Protein AF-A0A968IZN8-F1 (afdb_monomer)

pLDDT: mean 87.52, std 15.65, range [36.38, 97.25]

Nearest PDB structures (foldseek):
  6hdm-assembly1_A  TM=3.586E-01  e=2.149E+00  Lactococcus lactis subsp. lactis Il1403
  6ydj-assembly1_A  TM=3.444E-01  e=2.820E+00  Lactococcus lactis subsp. lactis Il1403
  6hdg-assembly1_A  TM=3.383E-01  e=7.103E+00  Lactococcus lactis subsp. lactis Il1403

Sequence (85 aa):
MAAQIQPGPVNLVQLAYQGALED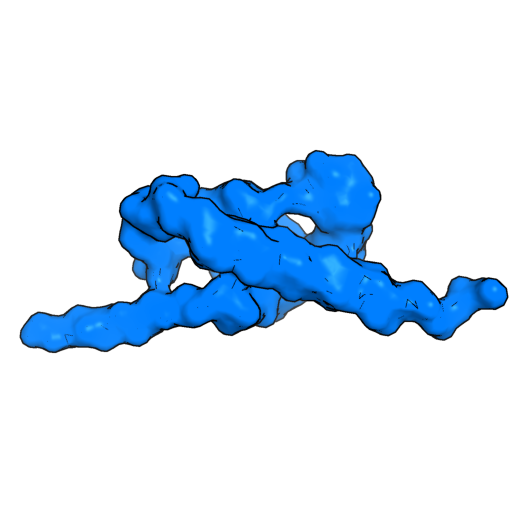QGIPKAATLLREVRFNQIRAEDVVMAGIQAGRLPASTLENQSYLQVVETELEELTNFDVDDD

Mean predicted aligned error: 5.38 Å

Secondary structure (DSSP, 8-state):
-----PPPHHHHHHHHHTTTTGGGT---HHHHHHHHHTTSS-HHHHHHHHHHTTSS-GGGGG-HHHHHHHHHHHHHHHHTT----

Foldseek 3Di:
DDPQPQDQLLRLLVCLQVVVLVVVVRHHNPVNLVCLVVVVDALLSSVVSCVVSVRDPPCCSVPPVRRVSNRVSSVVVSVVVPDDD

Structure (mmCIF, N/CA/C/O backbone):
data_AF-A0A968IZN8-F1
#
_entry.id   AF-A0A968IZN8-F1
#
loop_
_atom_site.group_PDB
_atom_site.id
_atom_site.type_symbol
_atom_site.label_atom_id
_atom_site.label_alt_id
_atom_site.label_comp_id
_atom_site.label_asym_id
_atom_site.label_entity_id
_atom_site.label_seq_id
_atom_site.pdbx_PDB_ins_code
_atom_site.Cartn_x
_atom_site.Cartn_y
_atom_site.Cartn_z
_atom_site.occupancy
_atom_site.B_iso_or_equiv
_atom_site.auth_seq_id
_atom_site.auth_comp_id
_atom_site.auth_asym_id
_atom_site.auth_atom_id
_atom_site.pdbx_PDB_model_num
ATOM 1 N N . MET A 1 1 ? -11.804 -8.795 23.407 1.00 36.38 1 MET A N 1
ATOM 2 C CA . MET A 1 1 ? -11.817 -7.978 22.177 1.00 36.38 1 MET A CA 1
ATOM 3 C C . MET A 1 1 ? -10.411 -8.040 21.607 1.00 36.38 1 MET A C 1
ATOM 5 O O . MET A 1 1 ? -9.503 -7.558 22.268 1.00 36.38 1 MET A O 1
ATOM 9 N N . ALA A 1 2 ? -10.191 -8.746 20.497 1.00 39.31 2 ALA A N 1
ATOM 10 C CA . ALA A 1 2 ? -8.868 -8.787 19.880 1.00 39.31 2 ALA A CA 1
ATOM 11 C C . ALA A 1 2 ? -8.653 -7.447 19.170 1.00 39.31 2 ALA A C 1
ATOM 13 O O . ALA A 1 2 ? -9.357 -7.153 18.208 1.00 39.31 2 ALA A O 1
ATOM 14 N N . ALA A 1 3 ? -7.737 -6.620 19.672 1.00 41.59 3 ALA A N 1
ATOM 15 C CA . ALA A 1 3 ? -7.216 -5.505 18.897 1.00 41.59 3 ALA A CA 1
ATOM 16 C C . ALA A 1 3 ? -6.457 -6.124 17.719 1.00 41.59 3 ALA A C 1
ATOM 18 O O . ALA A 1 3 ? -5.325 -6.580 17.871 1.00 41.59 3 ALA A O 1
ATOM 19 N N . GLN A 1 4 ? -7.129 -6.261 16.576 1.00 49.38 4 GLN A N 1
ATOM 20 C CA . GLN A 1 4 ? -6.467 -6.621 15.331 1.00 49.38 4 GLN A CA 1
ATOM 21 C C . GLN A 1 4 ? -5.449 -5.519 15.064 1.00 49.38 4 GLN A C 1
ATOM 23 O O . GLN A 1 4 ? -5.805 -4.346 14.958 1.00 49.38 4 GLN A O 1
ATOM 28 N N . ILE A 1 5 ? -4.173 -5.890 15.064 1.00 58.44 5 ILE A N 1
ATOM 29 C CA . ILE A 1 5 ? -3.079 -4.961 14.821 1.00 58.44 5 ILE A CA 1
ATOM 30 C C . ILE A 1 5 ? -3.166 -4.619 13.336 1.00 58.44 5 ILE A C 1
ATOM 32 O O . ILE A 1 5 ? -2.726 -5.397 12.490 1.00 58.44 5 ILE A O 1
ATOM 36 N N . GLN A 1 6 ? -3.836 -3.510 13.021 1.00 68.31 6 GLN A N 1
ATOM 37 C CA . GLN A 1 6 ? -3.956 -3.021 11.656 1.00 68.31 6 GLN A CA 1
ATOM 38 C C . GLN A 1 6 ? -2.539 -2.857 11.090 1.00 68.31 6 GLN A C 1
ATOM 40 O O . GLN A 1 6 ? -1.712 -2.207 11.740 1.00 68.31 6 GLN A O 1
ATOM 45 N N . PRO A 1 7 ? -2.220 -3.434 9.917 1.00 79.38 7 PRO A N 1
ATOM 46 C CA . PRO A 1 7 ? -0.932 -3.191 9.301 1.00 79.38 7 PRO A CA 1
ATOM 47 C C . PRO A 1 7 ? -0.781 -1.685 9.069 1.00 79.38 7 PRO A C 1
ATOM 49 O O . PRO A 1 7 ? -1.658 -1.027 8.501 1.00 79.38 7 PRO A O 1
ATOM 52 N N . GLY A 1 8 ? 0.337 -1.133 9.539 1.00 90.88 8 GLY A N 1
ATOM 53 C CA . GLY A 1 8 ? 0.745 0.212 9.152 1.00 90.88 8 GLY A CA 1
ATOM 54 C C . GLY A 1 8 ? 0.923 0.307 7.630 1.00 90.88 8 GLY A C 1
ATOM 55 O O . GLY A 1 8 ? 1.046 -0.729 6.973 1.00 90.88 8 GLY A O 1
ATOM 56 N N . PRO A 1 9 ? 0.956 1.524 7.071 1.00 93.00 9 PRO A N 1
ATOM 57 C CA . PRO A 1 9 ? 1.020 1.741 5.622 1.00 93.00 9 PRO A CA 1
ATOM 58 C C . PRO A 1 9 ? 2.220 1.031 4.972 1.00 93.00 9 PRO A C 1
ATOM 60 O O . PRO A 1 9 ? 2.039 0.271 4.026 1.00 93.00 9 PRO A O 1
ATOM 63 N N . VAL A 1 10 ? 3.410 1.134 5.573 1.00 93.75 10 VAL A N 1
ATOM 64 C CA . VAL A 1 10 ? 4.623 0.402 5.152 1.00 93.75 10 VAL A CA 1
ATOM 65 C C . VAL A 1 10 ? 4.398 -1.115 5.129 1.00 93.75 10 VAL A C 1
ATOM 67 O O . VAL A 1 10 ? 4.733 -1.808 4.172 1.00 93.75 10 VAL A O 1
ATOM 70 N N . ASN A 1 11 ? 3.785 -1.658 6.184 1.00 94.19 11 ASN A N 1
ATOM 71 C CA . ASN A 1 11 ? 3.549 -3.097 6.292 1.00 94.19 11 ASN A CA 1
ATOM 72 C C . ASN A 1 11 ? 2.516 -3.586 5.267 1.00 94.19 11 ASN A C 1
ATOM 74 O O . ASN A 1 11 ? 2.614 -4.710 4.786 1.00 94.19 11 ASN A O 1
ATOM 78 N N . LEU A 1 12 ? 1.529 -2.756 4.920 1.00 95.19 12 LEU A N 1
ATOM 79 C CA . LEU A 1 12 ? 0.577 -3.070 3.860 1.00 95.19 12 LEU A CA 1
ATOM 80 C C . LEU A 1 12 ? 1.279 -3.186 2.502 1.00 95.19 12 LEU A C 1
ATOM 82 O O . LEU A 1 12 ? 1.033 -4.154 1.786 1.00 95.19 12 LEU A O 1
ATOM 86 N N . VAL A 1 13 ? 2.172 -2.248 2.176 1.00 95.12 13 VAL A N 1
ATOM 87 C CA . VAL A 1 13 ? 2.965 -2.289 0.937 1.00 95.12 13 VAL A CA 1
ATOM 88 C C . VAL A 1 13 ? 3.835 -3.544 0.893 1.00 95.12 13 VAL A C 1
ATOM 90 O O . VAL A 1 13 ? 3.832 -4.262 -0.105 1.00 95.12 13 VAL A O 1
ATOM 93 N N . GLN A 1 14 ? 4.495 -3.888 2.000 1.00 94.19 14 GLN A N 1
ATOM 94 C CA . GLN A 1 14 ? 5.283 -5.121 2.098 1.00 94.19 14 GLN A CA 1
ATOM 95 C C . GLN A 1 14 ? 4.427 -6.383 1.913 1.00 94.19 14 GLN A C 1
ATOM 97 O O . GLN A 1 14 ? 4.837 -7.318 1.228 1.00 94.19 14 GLN A O 1
ATOM 102 N N . LEU A 1 15 ? 3.215 -6.412 2.473 1.00 94.06 15 LEU A N 1
ATOM 103 C CA . LEU A 1 15 ? 2.267 -7.511 2.276 1.00 94.06 15 LEU A CA 1
ATOM 104 C C . LEU A 1 15 ? 1.818 -7.625 0.813 1.00 94.06 15 LEU A C 1
ATOM 106 O O . LEU A 1 15 ? 1.770 -8.735 0.283 1.00 94.06 15 LEU A O 1
ATOM 110 N N . ALA A 1 16 ? 1.520 -6.502 0.158 1.00 94.75 16 ALA A N 1
ATOM 111 C CA . ALA A 1 16 ? 1.197 -6.462 -1.267 1.00 94.75 16 ALA A CA 1
ATOM 112 C C . ALA A 1 16 ? 2.359 -7.015 -2.104 1.00 94.75 16 ALA A C 1
ATOM 114 O O . ALA A 1 16 ? 2.175 -7.931 -2.903 1.00 94.75 16 ALA A O 1
ATOM 115 N N . TYR A 1 17 ? 3.577 -6.544 -1.830 1.00 94.38 17 TYR A N 1
ATOM 116 C CA . TYR A 1 17 ? 4.792 -6.987 -2.507 1.00 94.38 17 TYR A CA 1
ATOM 117 C C . TYR A 1 17 ? 5.064 -8.490 -2.329 1.00 94.38 17 TYR A C 1
ATOM 119 O O . TYR A 1 17 ? 5.478 -9.155 -3.280 1.00 94.38 17 TYR A O 1
ATOM 127 N N . GLN A 1 18 ? 4.772 -9.046 -1.147 1.00 94.56 18 GLN A N 1
ATOM 128 C CA . GLN A 1 18 ? 4.877 -10.482 -0.841 1.00 94.56 18 GLN A CA 1
ATOM 129 C C . GLN A 1 18 ? 3.768 -11.338 -1.477 1.00 94.56 18 GLN A C 1
ATOM 131 O O . GLN A 1 18 ? 3.857 -12.565 -1.450 1.00 94.56 18 GLN A O 1
ATOM 136 N N . GLY A 1 19 ? 2.735 -10.713 -2.046 1.00 95.06 19 GLY A N 1
ATOM 137 C CA . GLY A 1 19 ? 1.612 -11.390 -2.693 1.00 95.06 19 GLY A CA 1
ATOM 138 C C . GLY A 1 19 ? 0.427 -11.701 -1.786 1.00 95.06 19 GLY A C 1
ATOM 139 O O . GLY A 1 19 ? -0.479 -12.434 -2.166 1.00 95.06 19 GLY A O 1
ATOM 140 N N . ALA A 1 20 ? 0.365 -11.102 -0.596 1.00 94.06 20 ALA A N 1
ATOM 141 C CA . ALA A 1 20 ? -0.755 -11.296 0.325 1.00 94.06 20 ALA A CA 1
ATOM 142 C C . ALA A 1 20 ? -2.084 -10.680 -0.162 1.00 94.06 20 ALA A C 1
ATOM 144 O O . ALA A 1 20 ? -3.103 -10.857 0.509 1.00 94.06 20 ALA A O 1
ATOM 145 N N . LEU A 1 21 ? -2.056 -9.929 -1.269 1.00 95.62 21 LEU A N 1
ATOM 146 C CA . LEU A 1 21 ? -3.200 -9.255 -1.891 1.00 95.62 21 LEU A CA 1
ATOM 147 C C . LEU A 1 21 ? -3.474 -9.748 -3.330 1.00 95.62 21 LEU A C 1
ATOM 149 O O . LEU A 1 21 ? -4.317 -9.166 -4.014 1.00 95.62 21 LEU A O 1
ATOM 153 N N . GLU A 1 22 ? -2.810 -10.823 -3.780 1.00 95.81 22 GLU A N 1
ATOM 154 C CA . GLU A 1 22 ? -2.986 -11.382 -5.135 1.00 95.81 22 GLU A CA 1
ATOM 155 C C . GLU A 1 22 ? -4.429 -11.822 -5.402 1.00 95.81 22 GLU A C 1
ATOM 157 O O . GLU A 1 22 ? -4.969 -11.529 -6.468 1.00 95.81 22 GLU A O 1
ATOM 162 N N . ASP A 1 23 ? -5.093 -12.433 -4.415 1.00 95.69 23 ASP A N 1
ATOM 163 C CA . ASP A 1 23 ? -6.508 -12.824 -4.509 1.00 95.69 23 ASP A CA 1
ATOM 164 C C . ASP A 1 23 ? -7.457 -11.625 -4.703 1.00 95.69 23 ASP A C 1
ATOM 166 O O . ASP A 1 23 ? -8.570 -11.783 -5.204 1.00 95.69 23 ASP A O 1
ATOM 170 N N . GLN A 1 24 ? -7.008 -10.412 -4.355 1.00 96.12 24 GLN A N 1
ATOM 171 C CA . GLN A 1 24 ? -7.763 -9.168 -4.530 1.00 96.12 24 GLN A CA 1
ATOM 172 C C . GLN A 1 24 ? -7.343 -8.383 -5.778 1.00 96.12 24 GLN A C 1
ATOM 174 O O . GLN A 1 24 ? -7.763 -7.242 -5.955 1.00 96.12 24 GLN A O 1
ATOM 179 N N . GLY A 1 25 ? -6.530 -8.989 -6.648 1.00 93.50 25 GLY A N 1
ATOM 180 C CA . GLY A 1 25 ? -6.114 -8.405 -7.920 1.00 93.50 25 GLY A CA 1
ATOM 181 C C . GLY A 1 25 ? -4.868 -7.525 -7.848 1.00 93.50 25 GLY A C 1
ATOM 182 O O . GLY A 1 25 ? -4.521 -6.926 -8.859 1.00 93.50 25 GLY A O 1
ATOM 183 N N . ILE A 1 26 ? -4.181 -7.460 -6.701 1.00 96.88 26 ILE A N 1
ATOM 184 C CA . ILE A 1 26 ? -2.893 -6.765 -6.591 1.00 96.88 26 ILE A CA 1
ATOM 185 C C . ILE A 1 26 ? -1.776 -7.773 -6.881 1.00 96.88 26 ILE A C 1
ATOM 187 O O . ILE A 1 26 ? -1.554 -8.678 -6.072 1.00 96.88 26 ILE A O 1
ATOM 191 N N . PRO A 1 27 ? -1.062 -7.660 -8.011 1.00 95.62 27 PRO A N 1
ATOM 192 C CA . PRO A 1 27 ? 0.050 -8.540 -8.310 1.00 95.62 27 PRO A CA 1
ATOM 193 C C . PRO A 1 27 ? 1.185 -8.333 -7.303 1.00 95.62 27 PRO A C 1
ATOM 195 O O . PRO A 1 27 ? 1.232 -7.349 -6.569 1.00 95.62 27 PRO A O 1
ATOM 198 N N . LYS A 1 28 ? 2.129 -9.272 -7.282 1.00 94.69 28 LYS A N 1
ATOM 199 C CA . LYS A 1 28 ? 3.285 -9.250 -6.380 1.00 94.69 28 LYS A CA 1
ATOM 200 C C . LYS A 1 28 ? 4.583 -8.847 -7.078 1.00 94.69 28 LYS A C 1
ATOM 202 O O . LYS A 1 28 ? 4.666 -8.847 -8.310 1.00 94.69 28 LYS A O 1
ATOM 207 N N . ALA A 1 29 ? 5.623 -8.610 -6.278 1.00 92.56 29 ALA A N 1
ATOM 208 C CA . ALA A 1 29 ? 7.007 -8.461 -6.727 1.00 92.56 29 ALA A CA 1
ATOM 209 C C . ALA A 1 29 ? 7.171 -7.486 -7.917 1.00 92.56 29 ALA A C 1
ATOM 211 O O . ALA A 1 29 ? 6.563 -6.419 -7.945 1.00 92.56 29 ALA A O 1
ATOM 212 N N . ALA A 1 30 ? 7.968 -7.854 -8.925 1.00 91.75 30 ALA A N 1
ATOM 213 C CA . ALA A 1 30 ? 8.272 -7.011 -10.083 1.00 91.75 30 ALA A CA 1
ATOM 214 C C . ALA A 1 30 ? 7.036 -6.570 -10.893 1.00 91.75 30 ALA A C 1
ATOM 216 O O . ALA A 1 30 ? 7.063 -5.514 -11.529 1.00 91.75 30 ALA A O 1
ATOM 217 N N . THR A 1 31 ? 5.952 -7.354 -10.889 1.00 93.69 31 THR A N 1
ATOM 218 C CA . THR A 1 31 ? 4.709 -6.969 -11.572 1.00 93.69 31 THR A CA 1
ATOM 219 C C . THR A 1 31 ? 4.021 -5.828 -10.830 1.00 93.69 31 THR A C 1
ATOM 221 O O . THR A 1 31 ? 3.646 -4.856 -11.474 1.00 93.69 31 THR A O 1
ATOM 224 N N . LEU A 1 32 ? 3.962 -5.879 -9.492 1.00 94.38 32 LEU A N 1
ATOM 225 C CA . LEU A 1 32 ? 3.474 -4.759 -8.677 1.00 94.38 32 LEU A CA 1
ATOM 226 C C . LEU A 1 32 ? 4.245 -3.476 -8.984 1.00 94.38 32 LEU A C 1
ATOM 228 O O . LEU A 1 32 ? 3.645 -2.454 -9.298 1.00 94.38 32 LEU A O 1
ATOM 232 N N . LEU A 1 33 ? 5.579 -3.550 -8.954 1.00 92.69 33 LEU A N 1
ATOM 233 C CA . LEU A 1 33 ? 6.441 -2.392 -9.201 1.00 92.69 33 LEU A CA 1
ATOM 234 C C . LEU A 1 33 ? 6.213 -1.802 -10.595 1.00 92.69 33 LEU A C 1
ATOM 236 O O . LEU A 1 33 ? 6.145 -0.590 -10.775 1.00 92.69 33 LEU A O 1
ATOM 240 N N . ARG A 1 34 ? 6.060 -2.663 -11.603 1.00 93.00 34 ARG A N 1
ATOM 241 C CA . ARG A 1 34 ? 5.740 -2.239 -12.966 1.00 93.00 34 ARG A CA 1
ATOM 242 C C . ARG A 1 34 ? 4.399 -1.507 -13.035 1.00 93.00 34 ARG A C 1
ATOM 244 O O . ARG A 1 34 ? 4.329 -0.456 -13.663 1.00 93.00 34 ARG A O 1
ATOM 251 N N . GLU A 1 35 ? 3.356 -2.055 -12.425 1.00 94.50 35 GLU A N 1
ATOM 252 C CA . GLU A 1 35 ? 2.012 -1.473 -12.475 1.00 94.50 35 GLU A CA 1
ATOM 253 C C . GLU A 1 35 ? 1.920 -0.156 -11.699 1.00 94.50 35 GLU A C 1
ATOM 255 O O . GLU A 1 35 ? 1.275 0.780 -12.174 1.00 94.50 35 GLU A O 1
ATOM 260 N N . VAL A 1 36 ? 2.643 -0.030 -10.582 1.00 93.69 36 VAL A N 1
ATOM 261 C CA . VAL A 1 36 ? 2.823 1.246 -9.870 1.00 93.69 36 VAL A CA 1
ATOM 262 C C . VAL A 1 36 ? 3.510 2.273 -10.774 1.00 93.69 36 VAL A C 1
ATOM 264 O O . VAL A 1 36 ? 2.979 3.362 -10.967 1.00 93.69 36 VAL A O 1
ATOM 267 N N . ARG A 1 37 ? 4.626 1.915 -11.430 1.00 91.12 37 ARG A N 1
ATOM 268 C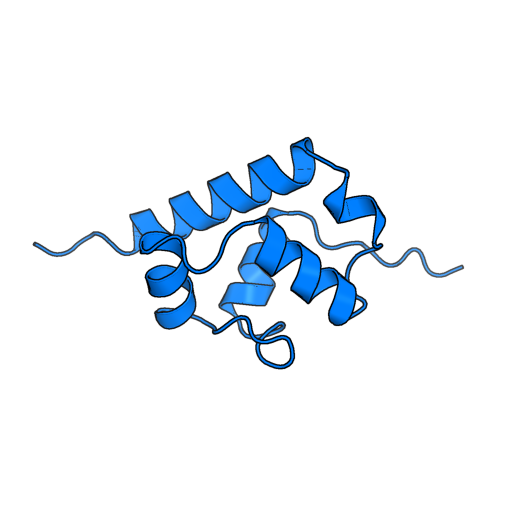 CA . ARG A 1 37 ? 5.341 2.818 -12.360 1.00 91.12 37 ARG A CA 1
ATOM 269 C C . ARG A 1 37 ? 4.474 3.315 -13.518 1.00 91.12 37 ARG A C 1
ATOM 271 O O . ARG A 1 37 ? 4.655 4.434 -13.988 1.00 91.12 37 ARG A O 1
ATOM 278 N N . PHE A 1 38 ? 3.539 2.494 -13.993 1.00 92.50 38 PHE A N 1
ATOM 279 C CA . PHE A 1 38 ? 2.602 2.876 -15.053 1.00 92.50 38 PHE A CA 1
ATOM 280 C C . PHE A 1 38 ? 1.310 3.527 -14.534 1.00 92.50 38 PHE A C 1
ATOM 282 O O . PHE A 1 38 ? 0.384 3.729 -15.322 1.00 92.50 38 PHE A O 1
ATOM 289 N N . ASN A 1 39 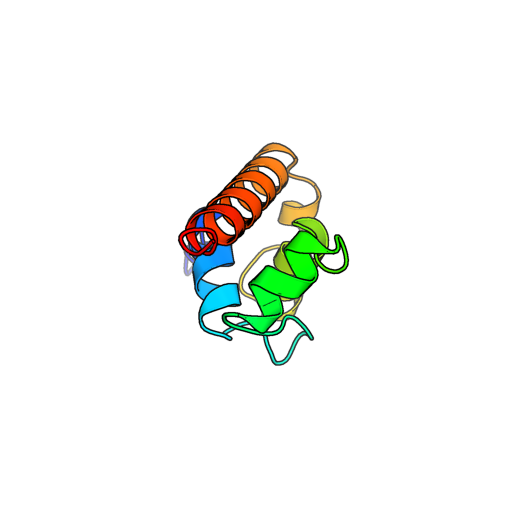? 1.229 3.872 -13.241 1.00 90.75 39 ASN A N 1
ATOM 290 C CA . ASN A 1 39 ? 0.032 4.411 -12.584 1.00 90.75 39 ASN A CA 1
ATOM 291 C C . ASN A 1 39 ? -1.220 3.524 -12.747 1.00 90.75 39 ASN A C 1
ATOM 293 O O . ASN A 1 39 ? -2.349 4.027 -12.705 1.00 90.75 39 ASN A O 1
ATOM 297 N N . GLN A 1 40 ? -1.018 2.220 -12.962 1.00 94.69 40 GLN A N 1
ATOM 298 C CA . GLN A 1 40 ? -2.072 1.207 -13.058 1.00 94.69 40 GLN A CA 1
ATOM 299 C C . GLN A 1 40 ? -2.519 0.728 -11.678 1.00 94.69 40 GLN A C 1
ATOM 301 O O . GLN A 1 40 ? -3.680 0.367 -11.520 1.00 94.69 40 GLN A O 1
ATOM 306 N N . ILE A 1 41 ? -1.616 0.771 -10.696 1.00 95.38 41 ILE A N 1
ATOM 307 C CA . ILE A 1 41 ? -1.909 0.540 -9.282 1.00 95.38 41 ILE A CA 1
ATOM 308 C C . ILE A 1 41 ? -1.487 1.763 -8.488 1.00 95.38 41 ILE A C 1
ATOM 310 O O . ILE A 1 41 ? -0.366 2.250 -8.633 1.00 95.38 41 ILE A O 1
ATOM 314 N N . ARG A 1 42 ? -2.386 2.234 -7.627 1.00 95.44 42 ARG A N 1
ATOM 315 C CA . ARG A 1 42 ? -2.161 3.358 -6.716 1.00 95.44 42 ARG A CA 1
ATOM 316 C C . ARG A 1 42 ? -2.352 2.928 -5.270 1.00 95.44 42 ARG A C 1
ATOM 318 O O . ARG A 1 42 ? -2.835 1.832 -4.978 1.00 95.44 42 ARG A O 1
ATOM 325 N N . ALA A 1 43 ? -2.021 3.827 -4.348 1.00 96.19 43 ALA A N 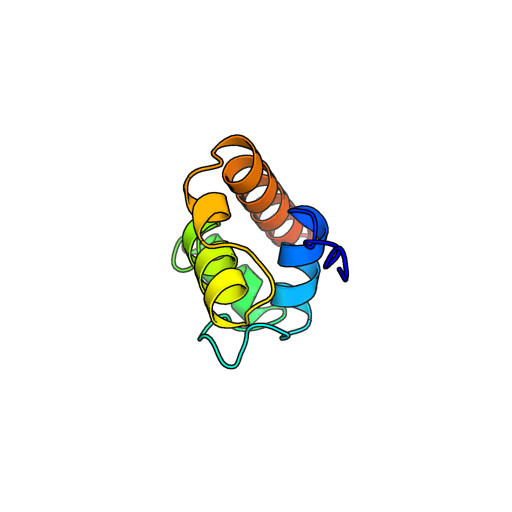1
ATOM 326 C CA . ALA A 1 43 ? -2.235 3.609 -2.922 1.00 96.19 43 ALA A CA 1
ATOM 327 C C . ALA A 1 43 ? -3.682 3.206 -2.592 1.00 96.19 43 ALA A C 1
ATOM 329 O O . ALA A 1 43 ? -3.905 2.310 -1.779 1.00 96.19 43 ALA A O 1
ATOM 330 N N . GLU A 1 44 ? -4.660 3.822 -3.260 1.00 96.44 44 GLU A N 1
ATOM 331 C CA . GLU A 1 44 ? -6.085 3.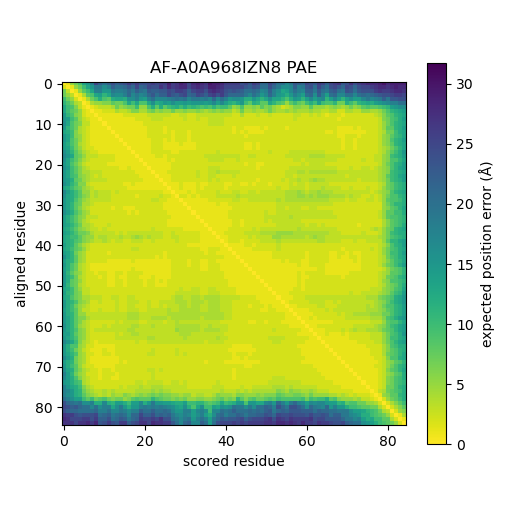516 -3.100 1.00 96.44 44 GLU A CA 1
ATOM 332 C C . GLU A 1 44 ? -6.408 2.057 -3.446 1.00 96.44 44 GLU A C 1
ATOM 334 O O . GLU A 1 44 ? -7.126 1.400 -2.691 1.00 96.44 44 GLU A O 1
ATOM 339 N N . ASP A 1 45 ? -5.833 1.519 -4.526 1.00 97.25 45 ASP A N 1
ATOM 340 C CA . ASP A 1 45 ? -6.046 0.133 -4.954 1.00 97.25 45 ASP A CA 1
ATOM 341 C C . ASP A 1 45 ? -5.474 -0.855 -3.931 1.00 97.25 45 ASP A C 1
ATOM 343 O O . ASP A 1 45 ? -6.137 -1.817 -3.537 1.00 97.25 45 ASP A O 1
ATOM 347 N N . VAL A 1 46 ? -4.268 -0.579 -3.426 1.00 96.38 46 VAL A N 1
ATOM 348 C CA . VAL A 1 46 ? 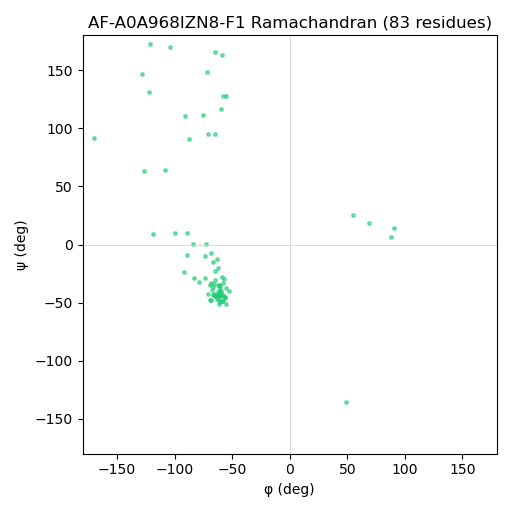-3.603 -1.408 -2.409 1.00 96.38 46 VAL A CA 1
ATOM 349 C C . VAL A 1 46 ? -4.365 -1.376 -1.079 1.00 96.38 46 VAL A C 1
ATOM 351 O O . VAL A 1 46 ? -4.564 -2.419 -0.446 1.00 96.38 46 VAL A O 1
ATOM 354 N N . VAL A 1 47 ? -4.846 -0.204 -0.652 1.00 96.81 47 VAL A N 1
ATOM 355 C CA . VAL A 1 47 ? -5.670 -0.062 0.561 1.00 96.81 47 VAL A CA 1
ATOM 356 C C . VAL A 1 47 ? -7.017 -0.751 0.392 1.00 96.81 47 VAL A C 1
ATOM 358 O O . VAL A 1 47 ? -7.443 -1.484 1.288 1.00 96.81 47 VAL A O 1
ATOM 361 N N . MET A 1 48 ? -7.665 -0.591 -0.760 1.00 97.00 48 MET A N 1
ATOM 362 C CA . MET A 1 48 ? -8.920 -1.266 -1.071 1.00 97.00 48 MET A CA 1
ATOM 363 C C . MET A 1 48 ? -8.752 -2.791 -1.055 1.00 97.00 48 MET A C 1
ATOM 365 O O . MET A 1 48 ? -9.565 -3.485 -0.444 1.00 97.00 48 MET A O 1
ATOM 369 N N . ALA A 1 49 ? -7.677 -3.319 -1.637 1.00 96.50 49 ALA A N 1
ATOM 370 C CA . ALA A 1 49 ? -7.349 -4.739 -1.568 1.00 96.50 49 ALA A CA 1
ATOM 371 C C . ALA A 1 49 ? -7.089 -5.205 -0.126 1.00 96.50 49 ALA A C 1
ATOM 373 O O . ALA A 1 49 ? -7.581 -6.257 0.283 1.00 96.50 49 ALA A O 1
ATOM 374 N N . GLY A 1 50 ? -6.396 -4.404 0.690 1.00 94.44 50 GLY A N 1
ATOM 375 C CA . GLY A 1 50 ? -6.205 -4.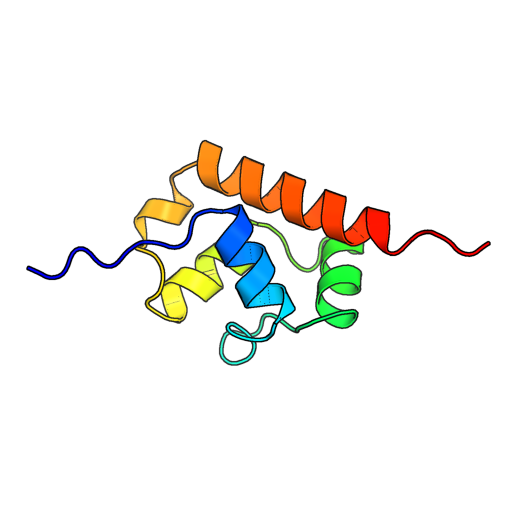673 2.119 1.00 94.44 50 GLY A CA 1
ATOM 376 C C . GLY A 1 50 ? -7.515 -4.715 2.916 1.00 94.44 50 GLY A C 1
ATOM 377 O O . GLY A 1 50 ? -7.659 -5.538 3.826 1.00 94.44 50 GLY A O 1
ATOM 378 N N . ILE A 1 51 ? -8.490 -3.876 2.557 1.00 95.06 51 ILE A N 1
ATOM 379 C CA . ILE A 1 51 ? -9.842 -3.890 3.136 1.00 95.06 51 ILE A CA 1
ATOM 380 C C . ILE A 1 51 ? -10.594 -5.151 2.711 1.00 95.06 51 ILE A C 1
ATOM 382 O O . ILE A 1 51 ? -11.155 -5.843 3.559 1.00 95.06 51 ILE A O 1
ATOM 386 N N . GLN A 1 52 ? -10.574 -5.487 1.419 1.00 94.75 52 GLN A N 1
ATOM 387 C CA . GLN A 1 52 ? -11.230 -6.691 0.899 1.00 94.75 52 GLN A CA 1
ATOM 388 C C . GLN A 1 52 ? -10.641 -7.977 1.495 1.00 94.75 52 GLN A C 1
ATOM 390 O O . GLN A 1 52 ? -11.380 -8.910 1.797 1.00 94.75 52 GLN A O 1
ATOM 395 N N . ALA A 1 53 ? -9.331 -7.997 1.754 1.00 92.31 53 ALA A N 1
ATOM 396 C CA . ALA A 1 53 ? -8.644 -9.087 2.444 1.00 92.31 53 ALA A CA 1
ATOM 397 C C . ALA A 1 53 ? -8.937 -9.145 3.961 1.00 92.31 53 ALA A C 1
ATOM 399 O O . ALA A 1 53 ? -8.370 -9.980 4.667 1.00 92.31 53 ALA A O 1
ATOM 400 N N . GLY A 1 54 ? -9.773 -8.244 4.495 1.00 91.81 54 GLY A N 1
ATOM 401 C CA . GLY A 1 54 ? -10.125 -8.181 5.916 1.00 91.81 54 GLY A CA 1
ATOM 402 C C . GLY A 1 54 ? -8.975 -7.745 6.828 1.00 91.81 54 GLY A C 1
ATOM 403 O O . GLY A 1 54 ? -9.019 -7.993 8.031 1.00 91.81 54 GLY A O 1
ATOM 404 N N . ARG A 1 55 ? -7.928 -7.123 6.269 1.00 90.06 55 ARG A N 1
ATOM 405 C CA . ARG A 1 55 ? -6.736 -6.671 7.009 1.00 90.06 55 ARG A CA 1
ATOM 406 C C . ARG A 1 55 ? -6.863 -5.231 7.500 1.00 90.06 55 ARG A C 1
ATOM 408 O O . ARG A 1 55 ? -6.184 -4.858 8.453 1.00 90.06 55 ARG A O 1
ATOM 415 N N . LEU A 1 56 ? -7.706 -4.432 6.848 1.00 92.81 56 LEU A N 1
ATOM 416 C CA . LEU A 1 56 ? -7.925 -3.016 7.137 1.00 92.81 56 LEU A CA 1
ATOM 417 C C . LEU A 1 56 ? -9.420 -2.714 7.310 1.00 92.81 56 LEU A C 1
ATOM 419 O O . LEU A 1 56 ? -10.249 -3.301 6.612 1.00 92.81 56 LEU A O 1
ATOM 423 N N . PRO A 1 57 ? -9.791 -1.765 8.183 1.00 92.62 57 PRO A N 1
ATOM 424 C CA . PRO A 1 57 ? -11.138 -1.218 8.205 1.00 92.62 57 PRO A CA 1
ATOM 425 C C . PRO A 1 57 ? -11.376 -0.319 6.985 1.00 92.62 57 PRO A C 1
ATOM 427 O O . PRO A 1 57 ? -10.467 0.379 6.531 1.00 92.62 57 PRO A O 1
ATOM 430 N N . ALA A 1 58 ? -12.623 -0.274 6.509 1.00 92.62 58 ALA A N 1
ATOM 431 C CA . ALA A 1 58 ? -13.026 0.536 5.355 1.00 92.62 58 ALA A CA 1
ATOM 432 C C . ALA A 1 58 ? -12.715 2.038 5.514 1.00 92.62 58 ALA A C 1
ATOM 434 O O . ALA A 1 58 ? -12.388 2.703 4.536 1.00 92.62 58 ALA A O 1
ATOM 435 N N . SER A 1 59 ? -12.719 2.548 6.751 1.00 92.62 59 SER A N 1
ATOM 436 C CA . SER A 1 59 ? -12.348 3.931 7.081 1.00 92.62 59 SER A CA 1
ATOM 437 C C . SER A 1 59 ? -10.891 4.280 6.753 1.00 92.62 59 SER A C 1
ATOM 439 O O . SER A 1 59 ? -10.530 5.454 6.742 1.00 92.62 59 SER A O 1
ATOM 441 N N . THR A 1 60 ? -10.036 3.290 6.464 1.00 93.38 60 THR A N 1
ATOM 442 C CA . THR A 1 60 ? -8.645 3.537 6.049 1.00 93.38 60 THR A CA 1
ATOM 443 C C . THR A 1 60 ? -8.575 4.263 4.705 1.00 93.38 60 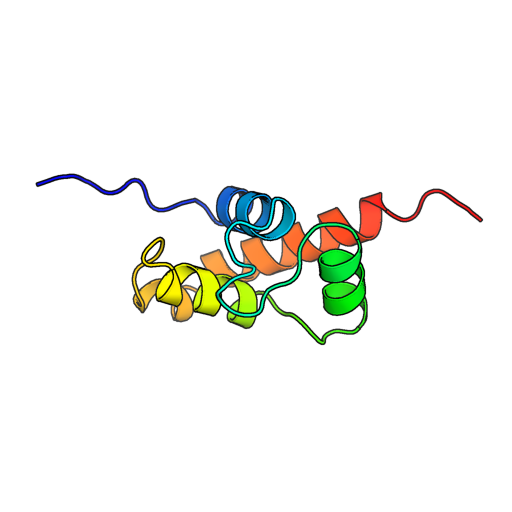THR A C 1
ATOM 445 O O . THR A 1 60 ? -7.670 5.068 4.518 1.00 93.38 60 THR A O 1
ATOM 448 N N . LEU A 1 61 ? -9.552 4.060 3.808 1.00 93.62 61 LEU A N 1
ATOM 449 C CA . LEU A 1 61 ? -9.634 4.798 2.537 1.00 93.62 61 LEU A CA 1
ATOM 450 C C . LEU A 1 61 ? -9.877 6.300 2.730 1.00 93.62 61 LEU A C 1
ATOM 452 O O . LEU A 1 61 ? -9.541 7.090 1.859 1.00 93.62 61 LEU A O 1
ATOM 456 N N . GLU A 1 62 ? -10.432 6.714 3.867 1.00 94.12 62 GLU A N 1
ATOM 457 C CA . GLU A 1 62 ? -10.671 8.130 4.170 1.00 94.12 62 GLU A CA 1
ATOM 458 C C . GLU A 1 62 ? -9.462 8.784 4.863 1.00 94.12 62 GLU A C 1
ATOM 460 O O . GLU A 1 62 ? -9.409 10.004 5.043 1.00 94.12 62 GLU A O 1
ATOM 465 N N . ASN A 1 63 ? -8.462 7.987 5.258 1.00 94.44 63 ASN A N 1
ATOM 466 C CA . ASN A 1 63 ? -7.272 8.471 5.939 1.00 94.44 63 ASN A CA 1
ATOM 467 C C . ASN A 1 63 ? -6.200 8.900 4.928 1.00 94.44 63 ASN A C 1
ATOM 469 O O . ASN A 1 63 ? -5.329 8.120 4.545 1.00 94.44 63 ASN A O 1
ATOM 473 N N . GLN A 1 64 ? -6.231 10.180 4.553 1.00 94.25 64 GLN A N 1
ATOM 474 C CA . GLN A 1 64 ? -5.270 10.777 3.616 1.00 94.25 64 GLN A CA 1
ATOM 475 C C . GLN A 1 64 ? -3.809 10.598 4.051 1.00 94.25 64 GLN A C 1
ATOM 477 O O . GLN A 1 64 ? -2.953 10.336 3.215 1.00 94.25 64 GLN A O 1
ATOM 482 N N . SER A 1 65 ? -3.517 10.677 5.355 1.00 94.44 65 SER A N 1
ATOM 483 C CA . SER A 1 65 ? -2.154 10.457 5.854 1.00 94.44 65 SER A CA 1
ATOM 484 C C . SER A 1 65 ? -1.700 9.014 5.645 1.00 94.44 65 SER A C 1
ATOM 486 O O . SER A 1 65 ? -0.522 8.783 5.398 1.00 94.44 65 SER A O 1
ATOM 488 N N . TYR A 1 66 ? -2.613 8.046 5.740 1.00 93.94 66 TYR A N 1
ATOM 489 C CA . TYR A 1 66 ? -2.304 6.647 5.463 1.00 93.94 66 TYR A CA 1
ATOM 490 C C . TYR A 1 66 ? -2.046 6.437 3.969 1.00 93.94 66 TYR A C 1
ATOM 492 O O . TYR A 1 66 ? -1.032 5.844 3.613 1.00 93.94 66 TYR A O 1
ATOM 500 N N . LEU A 1 67 ? -2.929 6.959 3.108 1.00 96.06 67 LEU A N 1
ATOM 501 C CA . LEU A 1 67 ? -2.788 6.868 1.652 1.00 96.06 67 LEU A CA 1
ATOM 502 C C . LEU A 1 67 ? -1.476 7.485 1.167 1.00 96.06 67 LEU A C 1
ATOM 504 O O . LEU A 1 67 ? -0.771 6.851 0.392 1.00 96.06 67 LEU A O 1
ATOM 508 N N . GLN A 1 68 ? -1.114 8.662 1.682 1.00 96.06 68 GLN A N 1
ATOM 509 C CA . GLN A 1 68 ? 0.123 9.339 1.305 1.00 96.06 68 GLN A CA 1
ATOM 510 C C . GLN A 1 68 ? 1.363 8.508 1.653 1.00 96.06 68 GLN A C 1
ATOM 512 O O . GLN A 1 68 ? 2.274 8.409 0.842 1.00 96.06 68 GLN A O 1
ATOM 517 N N . VAL A 1 69 ? 1.401 7.876 2.833 1.00 96.19 69 VAL A N 1
ATOM 518 C CA . VAL A 1 69 ? 2.536 7.011 3.193 1.00 96.19 69 VAL A CA 1
ATOM 519 C C . VAL A 1 69 ? 2.565 5.761 2.314 1.00 96.19 69 VAL A C 1
ATOM 521 O O . VAL A 1 69 ? 3.638 5.361 1.890 1.00 96.19 69 VAL A O 1
ATOM 524 N N . VAL A 1 70 ? 1.414 5.156 1.998 1.00 96.06 70 VAL A N 1
ATOM 525 C CA . VAL A 1 70 ? 1.370 4.023 1.055 1.00 96.06 70 VAL A CA 1
ATOM 526 C C . VAL A 1 70 ? 1.901 4.438 -0.318 1.00 96.06 70 VAL A C 1
ATOM 528 O O . VAL A 1 70 ? 2.675 3.695 -0.907 1.00 96.06 70 VAL A O 1
ATOM 531 N N . GLU A 1 71 ? 1.513 5.611 -0.816 1.00 95.19 71 GLU A N 1
ATOM 532 C CA . GLU A 1 71 ? 1.979 6.138 -2.100 1.00 95.19 71 GLU A CA 1
ATOM 533 C C . GLU A 1 71 ? 3.495 6.355 -2.101 1.00 95.19 71 GLU A C 1
ATOM 535 O O . GLU A 1 71 ? 4.179 5.790 -2.949 1.00 95.19 71 GLU A O 1
ATOM 540 N N . THR A 1 72 ? 4.031 7.058 -1.098 1.00 95.06 72 THR A N 1
ATOM 541 C CA . THR A 1 72 ? 5.481 7.273 -0.955 1.00 95.06 72 THR A CA 1
ATOM 542 C C . THR A 1 72 ? 6.251 5.955 -0.882 1.00 95.06 72 THR A C 1
ATOM 544 O O . THR A 1 72 ? 7.250 5.792 -1.572 1.00 95.06 72 THR A O 1
ATOM 547 N N . GLU A 1 73 ? 5.778 4.982 -0.104 1.00 94.25 73 GLU A N 1
ATOM 548 C CA . GLU A 1 73 ? 6.449 3.682 0.023 1.00 94.25 73 GLU A CA 1
ATOM 549 C C . GLU A 1 73 ? 6.406 2.871 -1.281 1.00 94.25 73 GLU A C 1
ATOM 551 O O . GLU A 1 73 ? 7.372 2.182 -1.609 1.00 94.25 73 GLU A O 1
ATOM 556 N N . LEU A 1 74 ? 5.308 2.940 -2.044 1.00 93.50 74 LEU A N 1
ATOM 557 C CA . LEU A 1 74 ? 5.218 2.306 -3.364 1.00 93.50 74 LEU A CA 1
ATOM 558 C C . LEU A 1 74 ? 6.208 2.944 -4.348 1.00 93.50 74 LEU A C 1
ATOM 560 O O . LEU A 1 74 ? 6.904 2.217 -5.058 1.00 93.50 74 LEU A O 1
ATOM 564 N N . GLU A 1 75 ? 6.300 4.276 -4.361 1.00 90.88 75 GLU A N 1
ATOM 565 C CA . GLU A 1 75 ? 7.240 5.024 -5.201 1.00 90.88 75 GLU A CA 1
ATOM 566 C C . GLU A 1 75 ? 8.699 4.720 -4.836 1.00 90.88 75 GLU A C 1
ATOM 568 O O . GLU A 1 75 ? 9.512 4.417 -5.716 1.00 90.88 75 GLU A O 1
ATOM 573 N N . GLU A 1 76 ? 9.038 4.731 -3.545 1.00 90.75 76 GLU A N 1
ATOM 574 C CA . GLU A 1 76 ? 10.370 4.364 -3.060 1.00 90.75 76 GLU A CA 1
ATOM 575 C C . GLU A 1 76 ? 10.734 2.943 -3.495 1.00 90.75 76 GLU A C 1
ATOM 577 O O . GLU A 1 76 ? 11.785 2.735 -4.105 1.00 90.75 76 GLU A O 1
ATOM 582 N N . LEU A 1 77 ? 9.836 1.977 -3.282 1.00 86.69 77 LEU A N 1
ATOM 583 C CA . LEU A 1 77 ? 10.055 0.583 -3.666 1.00 86.69 77 LEU A CA 1
ATOM 584 C C . LEU A 1 77 ? 10.261 0.419 -5.180 1.00 86.69 77 LEU A C 1
ATOM 586 O O . LEU A 1 77 ? 11.057 -0.418 -5.603 1.00 86.69 77 LEU A O 1
ATOM 590 N N . THR A 1 78 ? 9.585 1.226 -6.006 1.00 85.06 78 THR A N 1
ATOM 591 C CA . THR A 1 78 ? 9.802 1.231 -7.461 1.00 85.06 78 THR A CA 1
ATOM 592 C C . THR A 1 78 ? 11.102 1.891 -7.903 1.00 85.06 78 THR A C 1
ATOM 594 O O . THR A 1 78 ? 11.628 1.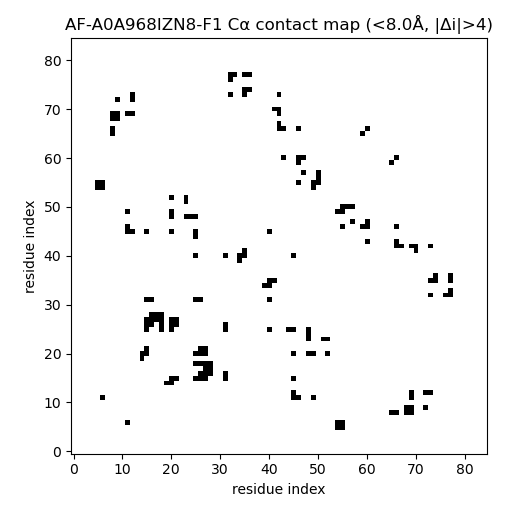499 -8.947 1.00 85.06 78 THR A O 1
ATOM 597 N N . ASN A 1 79 ? 11.612 2.863 -7.142 1.00 80.00 79 ASN A N 1
ATOM 598 C CA . ASN A 1 79 ? 12.863 3.564 -7.434 1.00 80.00 79 ASN A CA 1
ATOM 599 C C . ASN A 1 79 ? 14.096 2.733 -7.044 1.00 80.00 79 ASN A C 1
ATOM 601 O O . ASN A 1 79 ? 15.103 2.799 -7.738 1.00 80.00 79 ASN A O 1
ATOM 605 N N . PHE A 1 80 ? 14.013 1.901 -5.997 1.00 63.28 80 PHE A N 1
ATOM 606 C CA . PHE A 1 80 ? 15.084 0.958 -5.621 1.00 63.28 80 PHE A CA 1
ATOM 607 C C . PHE A 1 80 ? 15.330 -0.162 -6.648 1.00 63.28 80 PHE A C 1
ATOM 609 O O . PHE A 1 80 ? 16.350 -0.838 -6.590 1.00 63.28 80 PHE A O 1
ATOM 616 N N . ASP A 1 81 ? 14.405 -0.376 -7.583 1.00 56.69 81 ASP A N 1
ATOM 617 C CA . ASP A 1 81 ? 14.539 -1.343 -8.683 1.00 56.69 81 ASP A CA 1
ATOM 618 C C . ASP A 1 81 ? 15.322 -0.748 -9.881 1.00 56.69 81 ASP A C 1
ATOM 620 O O . ASP A 1 81 ? 15.503 -1.419 -10.893 1.00 56.69 81 ASP A O 1
ATOM 624 N N . VAL A 1 82 ? 15.772 0.515 -9.783 1.00 52.72 82 VAL A N 1
ATOM 625 C CA . VAL A 1 82 ? 16.438 1.289 -10.847 1.00 52.72 82 VAL A CA 1
ATOM 626 C C . VAL A 1 82 ? 17.934 1.461 -10.543 1.00 52.72 82 VAL A C 1
ATOM 628 O O . VAL A 1 82 ? 18.424 2.568 -10.354 1.00 52.72 82 VAL A O 1
ATOM 631 N N . ASP A 1 83 ? 18.667 0.351 -10.508 1.00 49.34 83 ASP A N 1
ATOM 632 C CA . ASP A 1 83 ? 20.136 0.320 -10.556 1.00 49.34 83 ASP A CA 1
ATOM 633 C C . ASP A 1 83 ? 20.581 -0.623 -11.702 1.00 49.34 83 ASP A C 1
ATOM 635 O O . ASP A 1 83 ? 21.149 -1.674 -11.428 1.00 49.34 83 ASP A O 1
ATOM 639 N N . ASP A 1 84 ? 20.264 -0.307 -12.972 1.00 47.44 84 ASP A N 1
ATOM 640 C CA . ASP A 1 84 ? 20.955 -0.839 -14.178 1.00 47.44 84 ASP A CA 1
ATOM 641 C C . ASP A 1 84 ? 20.512 -0.076 -15.461 1.00 47.44 84 ASP A C 1
ATOM 643 O O . ASP A 1 84 ? 19.475 -0.401 -16.042 1.00 47.44 84 ASP A O 1
ATOM 647 N N . ASP A 1 85 ? 21.228 0.998 -15.836 1.00 44.25 85 ASP A N 1
ATOM 648 C CA . ASP A 1 85 ? 21.749 1.299 -17.202 1.00 44.25 85 ASP A CA 1
ATOM 649 C C . ASP A 1 85 ? 22.667 2.543 -17.171 1.00 44.25 85 ASP A C 1
ATOM 651 O O . ASP A 1 85 ? 22.190 3.649 -16.815 1.00 44.25 85 ASP A O 1
#

Solvent-accessible surface area (backbone atoms only — not comparable to full-atom values): 4882 Å² total; per-residue (Å²): 133,84,81,74,80,59,64,50,43,65,54,46,52,52,36,30,44,73,36,76,25,41,96,59,72,38,54,34,49,73,57,33,40,50,32,40,75,69,69,74,43,50,36,66,54,55,52,50,25,35,29,76,71,70,55,40,62,75,68,53,80,74,33,62,73,47,40,50,48,27,37,53,49,52,52,51,61,42,52,73,72,70,85,86,135

Radius of gyration: 12.67 Å; Cα contacts (8 Å, |Δi|>4): 94; chains: 1; bounding box: 35×24×39 Å